Protein AF-A0A956HFC6-F1 (afdb_monomer_lite)

Secondary structure (DSSP, 8-state):
-----PPPPPPPP----TTT-SSEEEEEETTEEEEEE---TT--SSTT---GGG---TT--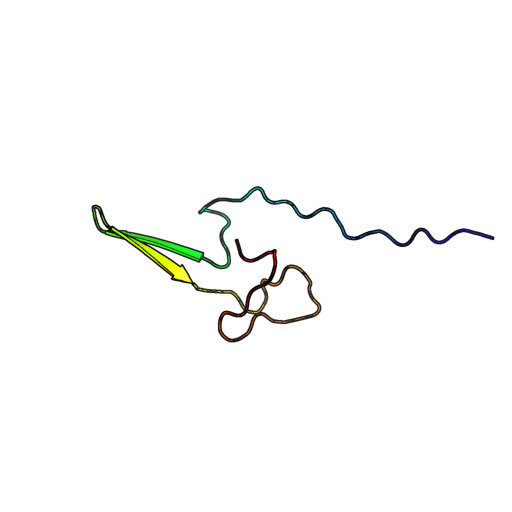

Radius of gyration: 16.53 Å; chains: 1; bounding box: 36×20×55 Å

pLDDT: mean 88.01, std 15.9, range [43.91, 97.94]

Foldseek 3Di:
DDDPPDDDPDDDDPDDDPVRADFWDWDDDPPDIDIDGRHFQCQAPDNPGGCPPSRDDPRND

Sequence (61 aa):
MDASTTPGPSETEFETGPGQYRHWKVSYDGAIARVSMCVQPDGGLRGDYELKLNSYDLGVD

Structure (mmCIF, N/CA/C/O backbone):
data_AF-A0A956HFC6-F1
#
_entry.id   AF-A0A956HFC6-F1
#
loop_
_atom_site.group_PDB
_atom_site.id
_atom_site.type_symbol
_atom_site.label_atom_id
_atom_site.label_alt_id
_atom_site.label_comp_id
_atom_site.label_asym_id
_atom_site.label_entity_id
_atom_site.label_seq_id
_atom_site.pdbx_PDB_ins_code
_atom_site.Cartn_x
_atom_site.Cartn_y
_atom_site.Cartn_z
_atom_site.occupancy
_atom_site.B_iso_or_equiv
_atom_site.auth_seq_id
_atom_site.auth_comp_id
_atom_site.auth_asym_id
_atom_site.auth_atom_id
_atom_site.pdbx_PDB_model_num
ATOM 1 N N . MET A 1 1 ? 19.226 13.936 -41.187 1.00 45.25 1 MET A N 1
ATOM 2 C CA . MET A 1 1 ? 19.643 13.730 -39.786 1.00 45.25 1 MET A CA 1
ATOM 3 C C . MET A 1 1 ? 18.358 13.726 -38.989 1.00 45.25 1 MET A C 1
ATOM 5 O O . MET A 1 1 ? 17.886 14.791 -38.615 1.00 45.25 1 MET A O 1
ATOM 9 N N . ASP A 1 2 ? 17.724 12.562 -38.882 1.00 43.91 2 ASP A N 1
ATOM 10 C CA . ASP A 1 2 ? 16.454 12.428 -38.173 1.00 43.91 2 ASP A CA 1
ATOM 11 C C . ASP A 1 2 ? 16.732 12.472 -36.673 1.00 43.91 2 ASP A C 1
ATOM 13 O O . ASP A 1 2 ? 17.484 11.656 -36.139 1.00 43.91 2 ASP A O 1
ATOM 17 N N . ALA A 1 3 ? 16.197 13.493 -36.009 1.00 48.22 3 ALA A N 1
ATOM 18 C CA . ALA A 1 3 ? 16.288 13.629 -34.569 1.00 48.22 3 ALA A CA 1
ATOM 19 C C . ALA A 1 3 ? 15.373 12.582 -33.923 1.00 48.22 3 ALA A C 1
ATOM 21 O O . ALA A 1 3 ? 14.151 12.705 -33.961 1.00 48.22 3 ALA A O 1
ATOM 22 N N . SER A 1 4 ? 15.966 11.545 -33.333 1.00 44.59 4 SER A N 1
ATOM 23 C CA . SER A 1 4 ? 15.262 10.610 -32.460 1.00 44.59 4 SER A CA 1
ATOM 24 C C . SER A 1 4 ? 14.740 11.365 -31.236 1.00 44.59 4 SER A C 1
ATOM 26 O O . SER A 1 4 ? 15.507 11.725 -30.344 1.00 44.59 4 SER A O 1
ATOM 28 N N . THR A 1 5 ? 13.436 11.629 -31.185 1.00 48.31 5 THR A N 1
ATOM 29 C CA . THR A 1 5 ? 12.764 12.101 -29.971 1.00 48.31 5 THR A CA 1
ATOM 30 C C . THR A 1 5 ? 12.756 10.966 -28.951 1.00 48.31 5 THR A C 1
ATOM 32 O O . THR A 1 5 ? 11.954 10.041 -29.041 1.00 48.31 5 THR A O 1
ATOM 35 N N . THR A 1 6 ? 13.664 11.022 -27.978 1.00 56.62 6 THR A N 1
ATOM 36 C CA . THR A 1 6 ? 13.565 10.232 -26.746 1.00 56.62 6 THR A CA 1
ATOM 37 C C . THR A 1 6 ? 12.276 10.645 -26.027 1.00 56.62 6 THR A C 1
ATOM 39 O O . THR A 1 6 ? 12.152 11.829 -25.701 1.00 56.62 6 THR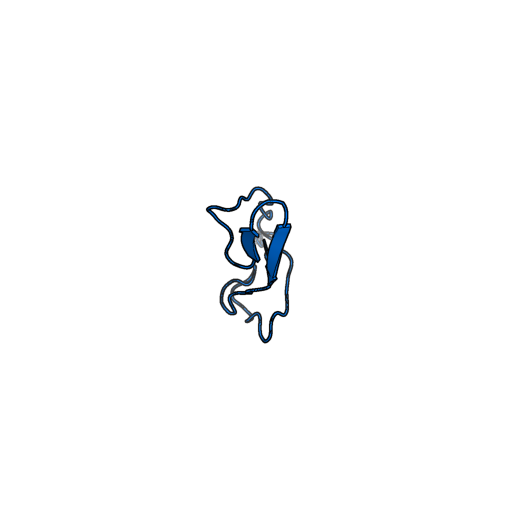 A O 1
ATOM 42 N N . PRO A 1 7 ? 11.304 9.746 -25.778 1.00 56.62 7 PRO A N 1
ATOM 43 C CA . PRO A 1 7 ? 10.162 10.101 -24.949 1.00 56.62 7 PRO A CA 1
ATOM 44 C C . PRO A 1 7 ? 10.677 10.439 -23.544 1.00 56.62 7 PRO A C 1
ATOM 46 O O . PRO A 1 7 ? 11.419 9.664 -22.937 1.00 56.62 7 PRO A O 1
ATOM 49 N N . GLY A 1 8 ? 10.333 11.634 -23.054 1.00 59.78 8 GLY A N 1
ATOM 50 C CA . GLY A 1 8 ? 10.541 12.006 -21.654 1.00 59.78 8 GLY A CA 1
ATOM 51 C C . GLY A 1 8 ? 9.762 11.070 -20.721 1.00 59.78 8 GLY A C 1
ATOM 52 O O . GLY A 1 8 ? 8.941 10.284 -21.199 1.00 59.78 8 GLY A O 1
ATOM 53 N N . PRO A 1 9 ? 10.011 11.113 -19.400 1.00 63.59 9 PRO A N 1
ATOM 54 C CA . PRO A 1 9 ? 9.239 10.307 -18.461 1.00 63.59 9 PRO A CA 1
ATOM 55 C C . PRO A 1 9 ? 7.747 10.574 -18.684 1.00 63.59 9 PRO A C 1
ATOM 57 O O . PRO A 1 9 ? 7.326 11.729 -18.716 1.00 63.59 9 PRO A O 1
ATOM 60 N N . SER A 1 10 ? 6.975 9.506 -18.886 1.00 69.75 10 SER A N 1
ATOM 61 C CA . SER A 1 10 ? 5.518 9.578 -18.941 1.00 69.75 10 SER A CA 1
ATOM 62 C C . SER A 1 10 ? 5.019 10.248 -17.664 1.00 69.75 10 SER A C 1
ATOM 64 O O . SER A 1 10 ? 5.433 9.870 -16.564 1.00 69.75 10 SER A O 1
ATOM 66 N N . GLU A 1 11 ? 4.181 11.267 -17.821 1.00 81.44 11 GLU A N 1
ATOM 67 C CA . GLU A 1 11 ? 3.561 11.995 -16.719 1.00 81.44 11 GLU A CA 1
ATOM 68 C C . GLU A 1 11 ? 2.897 11.004 -15.750 1.00 81.44 11 GLU A C 1
ATOM 70 O O . GLU A 1 11 ? 2.220 10.068 -16.173 1.00 81.44 11 GLU A O 1
ATOM 75 N N . THR A 1 12 ? 3.187 11.138 -14.454 1.00 85.38 12 THR A N 1
ATOM 76 C CA . THR A 1 12 ? 2.644 10.241 -13.424 1.00 85.38 12 THR A CA 1
ATOM 77 C C . THR A 1 12 ? 1.253 10.724 -13.034 1.00 85.38 12 THR A C 1
ATOM 79 O O . THR A 1 12 ? 1.094 11.877 -12.638 1.00 85.38 12 THR A O 1
ATOM 82 N N . GLU A 1 13 ? 0.257 9.848 -13.142 1.00 89.81 13 GLU A N 1
ATOM 83 C CA . GLU A 1 13 ? -1.103 10.111 -12.675 1.00 89.81 13 GLU A CA 1
ATOM 84 C C . GLU A 1 13 ? -1.171 9.918 -11.155 1.00 89.81 13 GLU A C 1
ATOM 86 O O . GLU A 1 13 ? -0.745 8.891 -10.631 1.00 89.81 13 GLU A O 1
ATOM 91 N N . PHE A 1 14 ? -1.671 10.929 -10.441 1.00 91.31 14 PHE A N 1
ATOM 92 C CA . PHE A 1 14 ? -1.772 10.914 -8.975 1.00 91.31 14 PHE A CA 1
ATOM 93 C C . PHE A 1 14 ? -3.180 10.582 -8.470 1.00 91.31 14 PHE A C 1
ATOM 95 O O . PHE A 1 14 ? -3.376 10.378 -7.272 1.00 91.31 14 PHE A O 1
ATOM 102 N N . GLU A 1 15 ? -4.177 10.571 -9.355 1.00 94.44 15 GLU A N 1
ATOM 103 C CA . GLU A 1 15 ? -5.553 10.268 -8.980 1.00 94.44 15 GLU A CA 1
ATOM 104 C C . GLU A 1 15 ? -5.699 8.770 -8.693 1.00 94.44 15 GLU A C 1
ATOM 106 O O . GLU A 1 15 ? -5.423 7.917 -9.530 1.00 94.44 15 GLU A O 1
ATOM 111 N N . THR A 1 16 ? -6.137 8.434 -7.481 1.00 94.31 16 THR A N 1
ATOM 112 C CA . THR A 1 16 ? -6.360 7.052 -7.045 1.00 94.31 16 THR A CA 1
ATOM 113 C C . THR A 1 16 ? -7.458 7.013 -5.980 1.00 94.31 16 THR A C 1
ATOM 115 O O . THR A 1 16 ? -7.970 8.044 -5.536 1.00 94.31 16 THR A O 1
ATOM 118 N N . GLY A 1 17 ? -7.850 5.818 -5.552 1.00 92.50 17 GLY A N 1
ATOM 119 C CA . GLY A 1 17 ? -8.775 5.648 -4.443 1.00 92.50 17 GLY A CA 1
ATOM 120 C C . GLY A 1 17 ? -8.801 4.217 -3.916 1.00 92.50 17 GLY A C 1
ATOM 121 O O . GLY A 1 17 ? -8.221 3.325 -4.530 1.00 92.50 17 GLY A O 1
ATOM 122 N N . PRO A 1 18 ? -9.538 3.956 -2.821 1.00 90.62 18 PRO A N 1
ATOM 123 C CA . PRO A 1 18 ? -9.493 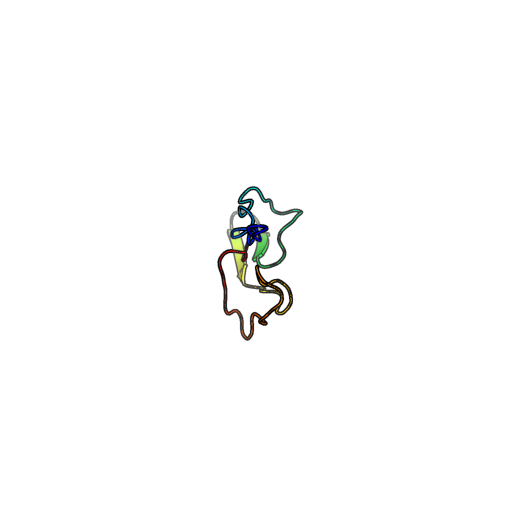2.673 -2.116 1.00 90.62 18 PRO A CA 1
ATOM 124 C C . PRO A 1 18 ? -9.803 1.430 -2.959 1.00 90.62 18 PRO A C 1
ATOM 126 O O . PRO A 1 18 ? -9.337 0.345 -2.632 1.00 90.62 18 PRO A O 1
ATOM 129 N N . GLY A 1 19 ? -10.582 1.568 -4.038 1.00 92.62 19 GLY A N 1
ATOM 130 C CA . GLY A 1 19 ? -10.873 0.468 -4.966 1.00 92.62 19 GLY A CA 1
ATOM 131 C C . GLY A 1 19 ? -9.735 0.137 -5.938 1.00 92.62 19 GLY A C 1
ATOM 132 O O . GLY A 1 19 ? -9.815 -0.870 -6.633 1.00 92.62 19 GLY A O 1
ATOM 133 N N . GLN A 1 20 ? -8.707 0.983 -5.994 1.00 94.44 20 GLN A N 1
ATOM 134 C CA . GLN A 1 20 ? -7.561 0.875 -6.895 1.00 94.44 20 GLN A CA 1
ATOM 135 C C . GLN A 1 20 ? -6.242 0.685 -6.142 1.00 94.44 20 GLN A C 1
ATOM 137 O O . GLN A 1 20 ? -5.226 0.446 -6.789 1.00 94.44 20 GLN A O 1
ATOM 142 N N . TYR A 1 21 ? -6.251 0.756 -4.802 1.00 95.44 21 TYR A N 1
ATOM 143 C CA . TYR A 1 21 ? -5.017 0.633 -4.041 1.00 95.44 21 TYR A CA 1
ATOM 144 C C . TYR A 1 21 ? -4.358 -0.729 -4.228 1.00 95.44 21 TYR A C 1
ATOM 146 O O . TYR A 1 21 ? -4.985 -1.781 -4.057 1.00 95.44 21 TYR A O 1
ATOM 154 N N . A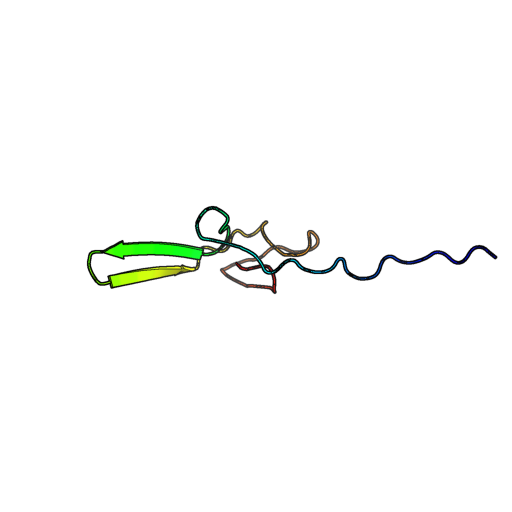RG A 1 22 ? -3.063 -0.703 -4.527 1.00 95.31 22 ARG A N 1
ATOM 155 C CA . ARG A 1 22 ? -2.204 -1.882 -4.575 1.00 95.31 22 ARG A CA 1
ATOM 156 C C . ARG A 1 22 ? -1.421 -2.029 -3.278 1.00 95.31 22 ARG A C 1
ATOM 158 O O . ARG A 1 22 ? -1.208 -3.161 -2.843 1.00 95.31 22 ARG A O 1
ATOM 165 N N . HIS A 1 23 ? -1.005 -0.926 -2.651 1.00 97.38 23 HIS A N 1
ATOM 166 C CA . HIS A 1 23 ? 0.037 -0.964 -1.620 1.00 97.38 23 HIS A CA 1
ATOM 167 C C . HIS A 1 23 ? -0.461 -0.699 -0.197 1.00 97.38 23 HIS A C 1
ATOM 169 O O . HIS A 1 23 ? 0.115 -1.249 0.750 1.00 97.38 23 HIS A O 1
ATOM 175 N N . TRP A 1 24 ? -1.552 0.047 -0.018 1.00 97.00 24 TRP A N 1
ATOM 176 C CA . TRP A 1 24 ? -2.206 0.185 1.286 1.00 97.00 24 TRP A CA 1
ATOM 177 C C . TRP A 1 24 ? -3.465 -0.659 1.419 1.00 97.00 24 TRP A C 1
ATOM 179 O O . TRP A 1 24 ? -4.265 -0.829 0.501 1.00 97.00 24 TRP A O 1
ATOM 189 N N . LYS A 1 25 ? -3.683 -1.144 2.643 1.00 95.81 25 LYS A N 1
ATOM 190 C CA . LYS A 1 25 ? -4.972 -1.681 3.077 1.00 95.81 25 LYS A CA 1
ATOM 191 C C . LYS A 1 25 ? -5.492 -0.858 4.234 1.00 95.81 25 LYS A C 1
ATOM 193 O O . LYS A 1 25 ? -4.805 -0.688 5.242 1.00 95.81 25 LYS A O 1
ATOM 198 N N . VAL A 1 26 ? -6.728 -0.395 4.104 1.00 95.88 26 VAL A N 1
ATOM 199 C CA . VAL A 1 26 ? -7.422 0.338 5.159 1.00 95.88 26 VAL A CA 1
ATOM 200 C C . VAL A 1 26 ? -8.584 -0.510 5.655 1.00 95.88 26 VAL A C 1
ATOM 202 O O . VAL A 1 26 ? -9.397 -0.992 4.871 1.00 95.88 26 VAL A O 1
ATOM 205 N N . SER A 1 27 ? -8.645 -0.715 6.967 1.00 95.88 27 SER A N 1
ATOM 206 C CA . SER A 1 27 ? -9.767 -1.375 7.637 1.00 95.88 27 SER A CA 1
ATOM 207 C C . SER A 1 27 ? -10.305 -0.487 8.747 1.00 95.88 27 SER A C 1
ATOM 209 O O . SER A 1 27 ? -9.558 0.286 9.347 1.00 95.88 27 SER A O 1
ATOM 211 N N . TYR A 1 28 ? -11.601 -0.599 9.016 1.00 97.00 28 TYR A N 1
ATOM 212 C CA . TYR A 1 28 ? -12.293 0.222 10.002 1.00 97.00 28 TYR A CA 1
ATOM 213 C C . TYR A 1 28 ? -12.940 -0.673 11.055 1.00 97.00 28 TYR A C 1
ATOM 215 O O . TYR A 1 28 ? -13.602 -1.656 10.728 1.00 97.00 28 TYR A O 1
ATOM 223 N N . ASP A 1 29 ? -12.735 -0.317 12.316 1.00 97.69 29 ASP A N 1
ATOM 224 C CA . ASP A 1 29 ? -13.259 -0.989 13.501 1.00 97.69 29 ASP A CA 1
ATOM 225 C C . ASP A 1 29 ? -13.918 0.071 14.388 1.00 97.69 29 ASP A C 1
ATOM 227 O O . ASP A 1 29 ? -13.272 0.742 15.200 1.00 97.69 29 ASP A O 1
ATOM 231 N N . GLY A 1 30 ? -15.199 0.327 14.108 1.00 97.12 30 GLY A N 1
ATOM 232 C CA . GLY A 1 30 ? -15.934 1.458 14.666 1.00 97.12 30 GLY A CA 1
ATOM 233 C C . GLY A 1 30 ? -15.248 2.788 14.344 1.00 97.12 30 GLY A C 1
ATOM 234 O O . GLY A 1 30 ? -15.145 3.184 13.186 1.00 97.12 30 GLY A O 1
ATOM 235 N N . ALA A 1 31 ? -14.774 3.475 15.384 1.00 97.81 31 ALA A N 1
ATOM 236 C CA . ALA A 1 31 ? -14.088 4.762 15.267 1.00 97.81 31 ALA A CA 1
ATOM 237 C C . ALA A 1 31 ? -12.587 4.647 14.930 1.00 97.81 31 ALA A C 1
ATOM 239 O O . ALA A 1 31 ? -11.916 5.668 14.788 1.00 97.81 31 ALA A O 1
ATOM 240 N N . ILE A 1 32 ? -12.036 3.431 14.835 1.00 97.94 32 ILE A N 1
ATOM 241 C CA . ILE A 1 32 ? -10.605 3.204 14.617 1.00 97.94 32 ILE A CA 1
ATOM 242 C C . ILE A 1 32 ? -10.365 2.807 13.161 1.00 97.94 32 ILE A C 1
ATOM 244 O O . ILE A 1 32 ? -10.811 1.751 12.717 1.00 97.94 32 ILE A O 1
ATOM 248 N N . ALA A 1 33 ? -9.596 3.618 12.435 1.00 97.81 33 ALA A N 1
ATOM 249 C CA . ALA A 1 33 ? -9.024 3.230 11.151 1.00 97.81 33 ALA A CA 1
ATOM 250 C C . ALA A 1 33 ? -7.650 2.579 11.369 1.00 97.81 33 ALA A C 1
ATOM 252 O O . ALA A 1 33 ? -6.780 3.148 12.029 1.00 97.81 33 ALA A O 1
ATOM 253 N N . ARG A 1 34 ? -7.441 1.389 10.803 1.00 97.75 34 ARG A N 1
ATOM 254 C CA . ARG A 1 34 ? -6.139 0.719 10.738 1.00 97.75 34 ARG A CA 1
ATOM 255 C C . ARG A 1 34 ? -5.630 0.780 9.306 1.00 97.75 34 ARG A C 1
ATOM 257 O O . ARG A 1 34 ? -6.239 0.195 8.410 1.00 97.75 34 ARG A O 1
ATOM 264 N N . VAL A 1 35 ? -4.504 1.460 9.120 1.00 97.19 35 VAL A N 1
ATOM 265 C CA . VAL A 1 35 ? -3.794 1.569 7.842 1.00 97.19 35 VAL A CA 1
ATOM 266 C C . VAL A 1 35 ? -2.602 0.622 7.886 1.00 97.19 35 VAL A C 1
ATOM 268 O O . VAL A 1 35 ? -1.742 0.739 8.755 1.00 97.19 35 VAL A O 1
ATOM 271 N N . SER A 1 36 ? -2.586 -0.358 6.988 1.00 97.38 36 SER A N 1
ATOM 272 C CA . SER A 1 36 ? -1.546 -1.383 6.908 1.00 97.38 36 SER A CA 1
ATOM 273 C C . SER A 1 36 ? -0.746 -1.211 5.628 1.00 97.38 36 SER A C 1
ATOM 275 O O . SER A 1 36 ? -1.318 -1.240 4.537 1.00 97.38 36 SER A O 1
ATOM 277 N N . MET A 1 37 ? 0.572 -1.069 5.772 1.00 96.62 37 MET A N 1
ATOM 278 C CA . MET A 1 37 ? 1.502 -1.073 4.645 1.00 96.62 37 MET A CA 1
ATOM 279 C C . MET A 1 37 ? 1.629 -2.503 4.126 1.00 96.62 37 MET A C 1
ATOM 281 O O . MET A 1 37 ? 2.028 -3.405 4.862 1.00 96.62 37 MET A O 1
ATOM 285 N N . CYS A 1 38 ? 1.2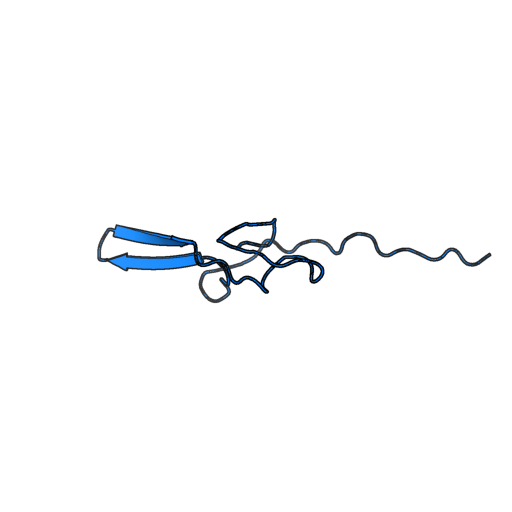04 -2.727 2.890 1.00 96.06 38 CYS A N 1
ATOM 286 C CA . CYS A 1 38 ? 1.100 -4.039 2.257 1.00 96.06 38 CYS A CA 1
ATOM 287 C C . CYS A 1 38 ? 1.621 -3.956 0.818 1.00 96.06 38 CYS A C 1
ATOM 289 O O . CYS A 1 38 ? 0.926 -4.337 -0.127 1.00 96.06 38 CYS A O 1
ATOM 291 N N . VAL A 1 39 ? 2.840 -3.432 0.662 1.00 97.50 39 VAL A N 1
ATOM 292 C CA . VAL A 1 39 ? 3.425 -3.139 -0.647 1.00 97.50 39 VAL A CA 1
ATOM 293 C C . VAL A 1 39 ? 3.525 -4.414 -1.480 1.00 97.50 39 VAL A C 1
ATOM 295 O O . VAL A 1 39 ? 4.128 -5.399 -1.052 1.00 97.50 39 VAL A O 1
ATOM 298 N N . GLN A 1 40 ? 2.954 -4.381 -2.685 1.00 96.94 40 GLN A N 1
ATOM 299 C CA . GLN A 1 40 ? 3.161 -5.428 -3.681 1.00 96.94 40 GLN A CA 1
ATOM 300 C C . GLN A 1 40 ? 4.559 -5.284 -4.302 1.00 96.94 40 GLN A C 1
ATOM 302 O O . GLN A 1 40 ? 4.851 -4.224 -4.864 1.00 96.94 40 GLN A O 1
ATOM 307 N N . PRO A 1 41 ? 5.429 -6.310 -4.226 1.00 96.69 41 PRO A N 1
ATOM 308 C CA . PRO A 1 41 ? 6.794 -6.218 -4.746 1.00 96.69 41 PRO A CA 1
ATOM 309 C C . PRO A 1 41 ? 6.886 -5.943 -6.250 1.00 96.69 41 PRO A C 1
ATOM 311 O O . PRO A 1 41 ? 7.855 -5.337 -6.690 1.00 96.69 41 PRO A O 1
ATOM 314 N N . ASP A 1 42 ? 5.884 -6.351 -7.027 1.00 95.81 42 ASP A N 1
ATOM 315 C CA . ASP A 1 42 ? 5.776 -6.161 -8.479 1.00 95.81 42 ASP A CA 1
ATOM 316 C C . ASP A 1 42 ? 4.974 -4.901 -8.870 1.00 95.81 42 ASP A C 1
ATOM 318 O O . ASP A 1 42 ? 4.596 -4.718 -10.029 1.00 95.81 42 ASP A O 1
ATOM 322 N N . GLY A 1 43 ? 4.668 -4.038 -7.896 1.00 94.38 43 GLY A N 1
ATOM 323 C CA . GLY A 1 43 ? 3.875 -2.828 -8.097 1.00 94.38 43 GLY A CA 1
ATOM 324 C C . GLY A 1 43 ? 4.667 -1.534 -8.200 1.00 94.38 43 GLY A C 1
ATOM 325 O O . GLY A 1 43 ? 4.066 -0.476 -8.096 1.00 94.38 43 GLY A O 1
ATOM 326 N N . GLY A 1 44 ? 5.983 -1.606 -8.406 1.00 93.31 44 GLY A N 1
ATOM 327 C CA . GLY A 1 44 ? 6.798 -0.409 -8.599 1.00 93.31 44 GLY A CA 1
ATOM 328 C C . GLY A 1 44 ? 6.337 0.435 -9.790 1.00 93.31 44 GLY A C 1
ATOM 329 O O . GLY A 1 44 ? 5.818 -0.084 -10.783 1.00 93.31 44 GLY A O 1
ATOM 330 N N . LEU A 1 45 ? 6.571 1.747 -9.711 1.00 92.44 45 LEU A N 1
ATOM 331 C CA . LEU A 1 45 ? 6.234 2.712 -10.764 1.00 92.44 45 LEU A CA 1
ATOM 332 C C . LEU A 1 45 ? 6.927 2.372 -12.093 1.00 92.44 45 LEU A C 1
ATOM 334 O O . LEU A 1 45 ? 6.445 2.711 -13.174 1.00 92.44 45 LEU A O 1
ATOM 338 N N . ARG A 1 46 ? 8.092 1.727 -12.014 1.00 88.31 46 ARG A N 1
ATOM 339 C CA . ARG A 1 46 ? 8.871 1.287 -13.168 1.00 88.31 46 ARG A CA 1
ATOM 340 C C . ARG A 1 46 ? 9.103 -0.217 -13.075 1.00 88.31 46 ARG A C 1
ATOM 342 O O . ARG A 1 46 ? 9.314 -0.754 -11.996 1.00 88.31 46 ARG A O 1
ATOM 349 N N . GLY A 1 47 ? 9.089 -0.889 -14.223 1.00 88.00 47 GLY A N 1
ATOM 350 C CA . GLY A 1 47 ? 9.257 -2.344 -14.309 1.00 88.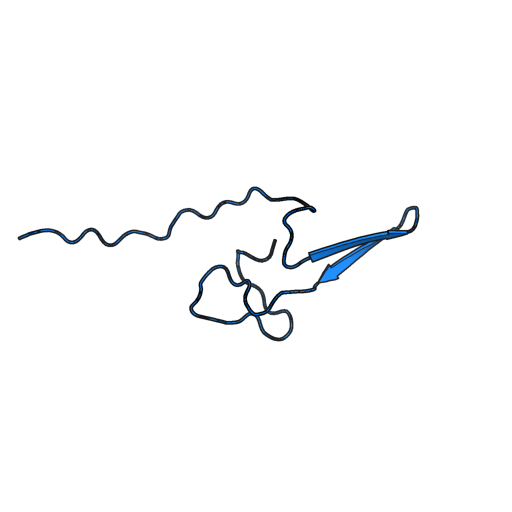00 47 GLY A CA 1
ATOM 351 C C . GLY A 1 47 ? 10.702 -2.842 -14.196 1.00 88.00 47 GLY A C 1
ATOM 352 O O . GLY A 1 47 ? 10.961 -3.992 -14.539 1.00 88.00 47 GLY A O 1
ATOM 353 N N . ASP A 1 48 ? 11.654 -1.994 -13.795 1.00 93.94 48 ASP A N 1
ATOM 354 C CA . ASP A 1 48 ? 13.084 -2.313 -13.700 1.00 93.94 48 ASP A CA 1
ATOM 355 C C . ASP A 1 48 ? 13.563 -2.621 -12.269 1.00 93.94 48 ASP A C 1
ATOM 357 O O . ASP A 1 48 ? 14.742 -2.925 -12.073 1.00 93.94 48 ASP A O 1
ATOM 361 N N . TYR A 1 49 ? 12.670 -2.605 -11.273 1.00 95.56 49 TYR A N 1
ATOM 362 C CA . TYR A 1 49 ? 12.969 -3.010 -9.897 1.00 95.56 49 TYR A CA 1
ATOM 363 C C . TYR A 1 49 ? 11.758 -3.603 -9.164 1.00 95.56 49 TYR A C 1
ATOM 365 O O . TYR A 1 49 ? 10.614 -3.467 -9.587 1.00 95.56 49 TYR A O 1
ATOM 373 N N . GLU A 1 50 ? 12.034 -4.255 -8.031 1.00 97.00 50 GLU A N 1
ATOM 374 C CA . GLU A 1 50 ? 11.028 -4.799 -7.112 1.00 97.00 50 GLU A CA 1
ATOM 375 C C . GLU A 1 50 ? 10.998 -4.018 -5.791 1.00 97.00 50 GLU A C 1
ATOM 377 O O . GLU A 1 50 ? 12.045 -3.646 -5.251 1.00 97.00 50 GLU A O 1
ATOM 382 N N . LEU A 1 51 ? 9.806 -3.864 -5.212 1.00 97.38 51 LEU A N 1
ATOM 383 C CA . LEU A 1 51 ? 9.591 -3.226 -3.915 1.00 97.38 51 LEU A CA 1
ATOM 384 C C . LEU A 1 51 ? 9.674 -4.237 -2.754 1.00 97.38 51 LEU A C 1
ATOM 386 O O . LEU A 1 51 ? 8.672 -4.725 -2.226 1.00 97.38 51 LEU A O 1
ATOM 390 N N . LYS A 1 52 ? 10.895 -4.591 -2.352 1.00 97.00 52 LYS A N 1
ATOM 391 C CA . LYS A 1 52 ? 11.142 -5.608 -1.319 1.00 97.00 52 LYS A CA 1
ATOM 392 C C . LYS A 1 52 ? 10.975 -5.062 0.094 1.00 97.00 52 LYS A C 1
ATOM 394 O O . LYS A 1 52 ? 11.400 -3.957 0.403 1.00 97.00 52 LYS A O 1
ATOM 399 N N . LEU A 1 53 ? 10.440 -5.898 0.989 1.00 96.81 53 LEU A N 1
ATOM 400 C CA . LEU A 1 53 ? 10.367 -5.619 2.432 1.00 96.81 53 LEU A CA 1
ATOM 401 C C . LEU A 1 53 ? 9.682 -4.277 2.759 1.00 96.81 53 LEU A C 1
ATOM 403 O O . LEU A 1 53 ? 10.127 -3.557 3.649 1.00 96.81 53 LEU A O 1
ATOM 407 N N . ASN A 1 54 ? 8.597 -3.954 2.046 1.00 96.81 54 ASN A N 1
ATOM 408 C CA . ASN A 1 54 ? 7.900 -2.666 2.140 1.00 96.81 54 ASN A CA 1
ATOM 409 C C . ASN A 1 54 ? 8.783 -1.444 1.819 1.00 96.81 54 ASN A C 1
ATOM 411 O O . ASN A 1 54 ? 8.533 -0.348 2.321 1.00 96.81 54 ASN A O 1
ATOM 415 N N . SER A 1 55 ? 9.799 -1.594 0.965 1.00 97.69 55 SER A N 1
ATOM 416 C CA . SER A 1 55 ? 10.384 -0.438 0.283 1.00 97.69 55 SER A CA 1
ATOM 417 C C . SER A 1 55 ? 9.331 0.249 -0.588 1.00 97.69 55 SER A C 1
ATOM 419 O O . SER A 1 55 ? 8.360 -0.383 -0.995 1.00 97.69 55 SER A O 1
ATOM 421 N N . TYR A 1 56 ? 9.534 1.520 -0.914 1.00 96.94 56 TYR A N 1
ATOM 422 C CA . TYR A 1 56 ? 8.553 2.314 -1.646 1.00 96.94 56 TYR A CA 1
ATOM 423 C C . TYR A 1 56 ? 9.213 3.196 -2.703 1.00 96.94 56 TYR A C 1
ATOM 425 O O . TYR A 1 56 ? 10.404 3.504 -2.630 1.00 96.94 56 TYR A O 1
ATOM 433 N N . ASP A 1 57 ? 8.404 3.609 -3.668 1.00 95.19 57 ASP A N 1
ATOM 434 C CA . ASP A 1 57 ? 8.710 4.617 -4.672 1.00 95.19 57 ASP A CA 1
ATOM 435 C C . ASP A 1 57 ? 7.545 5.625 -4.751 1.00 95.19 57 ASP A C 1
ATOM 437 O O . ASP A 1 57 ? 6.737 5.726 -3.827 1.00 95.19 57 ASP A O 1
ATOM 441 N N . LEU A 1 58 ? 7.474 6.397 -5.836 1.00 94.62 58 LEU A N 1
ATOM 442 C CA . LEU A 1 58 ? 6.414 7.382 -6.054 1.00 94.62 58 LEU A CA 1
ATOM 443 C C . LEU A 1 58 ? 5.035 6.756 -6.355 1.00 94.62 58 LEU A C 1
ATOM 445 O O . LEU A 1 58 ? 4.026 7.414 -6.138 1.00 94.62 58 LEU A O 1
ATOM 449 N N . GLY A 1 59 ? 4.988 5.522 -6.860 1.00 92.62 59 GLY A N 1
ATOM 450 C CA . GLY A 1 59 ? 3.765 4.807 -7.232 1.00 92.62 59 GLY A CA 1
ATOM 451 C C . GLY A 1 59 ? 3.113 4.027 -6.090 1.00 92.62 59 GLY A C 1
ATOM 452 O O . GLY A 1 59 ? 2.088 3.392 -6.314 1.00 92.62 59 GLY A O 1
ATOM 453 N N . VAL A 1 60 ? 3.677 4.065 -4.878 1.00 95.75 60 VAL A N 1
ATOM 454 C CA . VAL A 1 60 ? 3.039 3.499 -3.682 1.00 95.75 60 VAL A CA 1
ATOM 455 C C . VAL A 1 60 ? 1.838 4.367 -3.286 1.00 95.75 60 VAL A C 1
ATOM 457 O O . VAL A 1 60 ? 1.963 5.315 -2.509 1.00 95.75 60 VAL A O 1
ATOM 460 N N . ASP A 1 61 ? 0.697 4.030 -3.888 1.00 91.50 61 ASP A N 1
ATOM 461 C CA . ASP A 1 61 ? -0.655 4.524 -3.593 1.00 91.50 61 ASP A CA 1
ATOM 462 C C . ASP A 1 61 ? -1.189 4.082 -2.239 1.00 91.50 61 ASP A C 1
ATOM 464 O O . ASP A 1 61 ? -0.763 3.000 -1.758 1.00 91.50 61 ASP A O 1
#